Protein AF-A0A4P8WDK4-F1 (afdb_monomer_lite)

Secondary structure (DSSP, 8-state):
------S--------------------------SS---EE-SS-TT-EE-SSSSPPHHHHHHHHTT--TGGGBPTT---TTT-PPP-EEETTEEEEEE-SSSSPPHHHHH---

InterPro domains:
  IPR027444 DNA-binding protein H-NS-like, C-terminal domain [PF00816] (35-73)
  IPR027444 DNA-binding protein H-NS-like, C-terminal domain [PF00816] (84-111)
  IPR027444 DNA-binding protein H-NS-like, C-terminal domain [SM00528] (29-74)
  IPR027444 DNA-binding protein H-NS-like, C-terminal domain [SM00528] (78-113)
  IPR037150 Histone-like protein H-NS, C-terminal domain superfamily [G3DSA:4.10.430.10] (31-75)
  IPR037150 Histone-like protein H-NS, C-terminal domain superfamily [G3DSA:4.10.430.10] (83-112)

pLDDT: mean 71.45, std 16.97, range [30.7, 90.25]

Organism: Klebsiella pneumoniae (NCBI:txid573)

Sequence (113 aa):
MIRANEIVSRRNEKKTAEGRKVMLVPLKSEKRPKGEPVYRDPDNPFNTWTGIGKRPAWLTAKLDAGISLEAMKMQGVANPREHRPAKYRDPRNAENTWSGTGRRPTWLKELKI

Radius of gyration: 25.82 Å; chains: 1; bounding box: 66×42×70 Å

Foldseek 3Di:
DDDDDDPDDDDDDDPDPPDPPPPVPPPPPPPDPPADFFFADPVDRVDTDRLDDDDDPSLVVCVVVVHDRVVRTDPPGDRPVVPQDFPDAQPVDRVDTDSPDDDDDPSVVVPDD

Structure (mmCIF, N/CA/C/O backbone):
data_AF-A0A4P8WDK4-F1
#
_entry.id   AF-A0A4P8WDK4-F1
#
loop_
_atom_site.group_PDB
_atom_site.id
_atom_site.type_symbol
_atom_site.label_atom_id
_atom_site.label_alt_id
_atom_site.label_comp_id
_atom_site.label_asym_id
_atom_site.label_entity_id
_atom_site.label_seq_id
_atom_site.pdbx_PDB_ins_code
_atom_site.Cartn_x
_atom_site.Cartn_y
_atom_site.Cartn_z
_atom_site.occupancy
_atom_site.B_iso_or_equiv
_atom_site.auth_seq_id
_atom_site.auth_comp_id
_atom_site.auth_asym_id
_atom_site.auth_atom_id
_atom_site.pdbx_PDB_model_num
ATOM 1 N N . MET A 1 1 ? 26.857 -27.609 -48.407 1.00 30.70 1 MET A N 1
ATOM 2 C CA . MET A 1 1 ? 26.978 -28.000 -46.987 1.00 30.70 1 MET A CA 1
ATOM 3 C C . MET A 1 1 ? 27.474 -26.790 -46.201 1.00 30.70 1 MET A C 1
ATOM 5 O O . MET A 1 1 ? 28.523 -26.297 -46.572 1.00 30.70 1 MET A O 1
ATOM 9 N N . ILE A 1 2 ? 26.708 -26.365 -45.174 1.00 32.16 2 ILE A N 1
ATOM 10 C CA . ILE A 1 2 ? 27.094 -25.575 -43.967 1.00 32.16 2 ILE A CA 1
ATOM 11 C C . ILE A 1 2 ? 27.633 -24.136 -44.223 1.00 32.16 2 ILE A C 1
ATOM 13 O O . ILE A 1 2 ? 28.577 -23.975 -44.970 1.00 32.16 2 ILE A O 1
ATOM 17 N N . ARG A 1 3 ? 27.178 -23.027 -43.611 1.00 33.56 3 ARG A N 1
ATOM 18 C CA . ARG A 1 3 ? 26.103 -22.700 -42.648 1.00 33.56 3 ARG A CA 1
ATOM 19 C C . ARG A 1 3 ? 26.017 -21.168 -42.529 1.00 33.56 3 ARG A C 1
ATOM 21 O O . ARG A 1 3 ? 27.037 -20.493 -42.492 1.00 33.56 3 ARG A O 1
ATOM 28 N N . ALA A 1 4 ? 24.794 -20.653 -42.436 1.00 46.94 4 ALA A N 1
ATOM 29 C CA . ALA A 1 4 ? 24.480 -19.278 -42.072 1.00 46.94 4 ALA A CA 1
ATOM 30 C C . ALA A 1 4 ? 25.007 -18.931 -40.670 1.00 46.94 4 ALA A C 1
ATOM 32 O O . ALA A 1 4 ? 24.621 -19.612 -39.721 1.00 46.94 4 ALA A O 1
ATOM 33 N N . ASN A 1 5 ? 25.837 -17.887 -40.541 1.00 41.06 5 ASN A N 1
ATOM 34 C CA . ASN A 1 5 ? 25.901 -17.037 -39.345 1.00 41.06 5 ASN A CA 1
ATOM 35 C C . ASN A 1 5 ? 26.759 -15.774 -39.592 1.00 41.0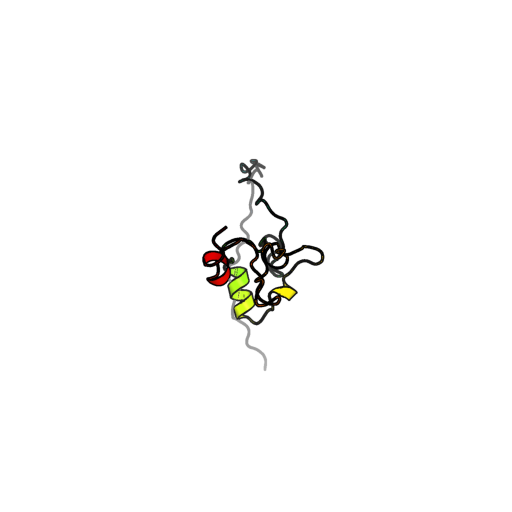6 5 ASN A C 1
ATOM 37 O O . ASN A 1 5 ? 27.907 -15.708 -39.167 1.00 41.06 5 ASN A O 1
ATOM 41 N N . GLU A 1 6 ? 26.218 -14.764 -40.276 1.00 47.84 6 GLU A N 1
ATOM 42 C CA . GLU A 1 6 ? 26.875 -13.448 -40.408 1.00 47.84 6 GLU A CA 1
ATOM 43 C C . GLU A 1 6 ? 25.913 -12.322 -40.005 1.00 47.84 6 GLU A C 1
ATOM 45 O O . GLU A 1 6 ? 25.632 -11.386 -40.748 1.00 47.84 6 GLU A O 1
ATOM 50 N N . ILE A 1 7 ? 25.335 -12.450 -38.808 1.00 48.38 7 ILE A N 1
ATOM 51 C CA . ILE A 1 7 ? 24.447 -11.451 -38.213 1.00 48.38 7 ILE A CA 1
ATOM 52 C C . ILE A 1 7 ? 24.996 -11.106 -36.821 1.00 48.38 7 ILE A C 1
ATOM 54 O O . ILE A 1 7 ? 25.050 -11.949 -35.933 1.00 48.38 7 ILE A O 1
ATOM 58 N N . VAL A 1 8 ? 25.389 -9.835 -36.664 1.00 46.47 8 VAL A N 1
ATOM 59 C CA . VAL A 1 8 ? 25.782 -9.136 -35.421 1.00 46.47 8 VAL A CA 1
ATOM 60 C C . VAL A 1 8 ? 27.191 -9.443 -34.887 1.00 46.47 8 VAL A C 1
ATOM 62 O O . VAL A 1 8 ? 27.400 -10.214 -33.959 1.00 46.47 8 VAL A O 1
ATOM 65 N N . SER A 1 9 ? 28.184 -8.721 -35.411 1.00 41.00 9 SER A N 1
ATOM 66 C CA . SER A 1 9 ? 29.465 -8.472 -34.723 1.00 41.00 9 SER A CA 1
ATOM 67 C C . SER A 1 9 ? 30.054 -7.109 -35.109 1.00 41.00 9 SER A C 1
ATOM 69 O O . SER A 1 9 ? 31.175 -6.997 -35.595 1.00 41.00 9 SER A O 1
ATOM 71 N N . ARG A 1 10 ? 29.287 -6.029 -34.904 1.00 51.69 10 ARG A N 1
ATOM 72 C CA . ARG A 1 10 ? 29.818 -4.654 -34.909 1.00 51.69 10 ARG A CA 1
ATOM 73 C C . ARG A 1 10 ? 29.190 -3.825 -33.793 1.00 51.69 10 ARG A C 1
ATOM 75 O O . ARG A 1 10 ? 27.974 -3.774 -33.667 1.00 51.69 10 ARG A O 1
ATOM 82 N N . ARG A 1 11 ? 30.070 -3.108 -33.087 1.00 46.25 11 ARG A N 1
ATOM 83 C CA . ARG A 1 11 ? 29.855 -2.174 -31.968 1.00 46.25 11 ARG A CA 1
ATOM 84 C C . ARG A 1 11 ? 29.546 -2.808 -30.614 1.00 46.25 11 ARG A C 1
ATOM 86 O O . ARG A 1 11 ? 28.433 -2.736 -30.116 1.00 46.25 11 ARG A O 1
ATOM 93 N N . ASN A 1 12 ? 30.604 -3.221 -29.929 1.00 36.19 12 ASN A N 1
ATOM 94 C CA . ASN A 1 12 ? 30.808 -2.613 -28.619 1.00 36.19 12 ASN A CA 1
ATOM 95 C C . ASN A 1 12 ? 32.296 -2.322 -28.436 1.00 36.19 12 ASN A C 1
ATOM 97 O O . ASN A 1 12 ? 33.083 -3.142 -27.969 1.00 36.19 12 ASN A O 1
ATOM 101 N N . GLU A 1 13 ? 32.678 -1.157 -28.953 1.00 43.22 13 GLU A N 1
ATOM 102 C CA . GLU A 1 13 ? 34.016 -0.607 -28.843 1.00 43.22 13 GLU A CA 1
ATOM 103 C C . GLU A 1 13 ? 34.311 -0.311 -27.372 1.00 43.22 13 GLU A C 1
ATOM 105 O O . GLU A 1 13 ? 33.532 0.328 -26.659 1.00 43.22 13 GLU A O 1
ATOM 110 N N . LYS A 1 14 ? 35.435 -0.851 -26.916 1.00 43.00 14 LYS A N 1
ATOM 111 C CA . LYS A 1 14 ? 35.942 -0.739 -25.558 1.00 43.00 14 LYS A CA 1
ATOM 112 C C . LYS A 1 14 ? 36.275 0.731 -25.293 1.00 43.00 14 LYS A C 1
ATOM 114 O O . LYS A 1 14 ? 37.318 1.210 -25.720 1.00 43.00 14 LYS A O 1
ATOM 119 N N . LYS A 1 15 ? 35.403 1.459 -24.587 1.00 40.78 15 LYS A N 1
ATOM 120 C CA . LYS A 1 15 ? 35.767 2.763 -24.018 1.00 40.78 15 LYS A CA 1
ATOM 121 C C . LYS A 1 15 ? 36.672 2.537 -22.813 1.00 40.78 15 LYS A C 1
ATOM 123 O O . LYS A 1 15 ? 36.202 2.301 -21.703 1.00 40.78 15 LYS A O 1
ATOM 128 N N . THR A 1 16 ? 37.971 2.609 -23.070 1.00 34.47 16 THR A N 1
ATOM 129 C CA . THR A 1 16 ? 39.033 2.832 -22.090 1.00 34.47 16 THR A CA 1
ATOM 130 C C . THR A 1 16 ? 38.650 4.022 -21.206 1.00 34.47 16 THR A C 1
ATOM 132 O O . THR A 1 16 ? 38.587 5.158 -21.670 1.00 34.47 16 THR A O 1
ATOM 135 N N . ALA A 1 17 ? 38.316 3.762 -19.941 1.00 47.59 17 ALA A N 1
ATOM 136 C CA . ALA A 1 17 ? 38.045 4.790 -18.941 1.00 47.59 17 ALA A CA 1
ATOM 137 C C . ALA A 1 17 ? 39.334 5.095 -18.173 1.00 47.59 17 ALA A C 1
ATOM 139 O O . ALA A 1 17 ? 39.473 4.767 -16.997 1.00 47.59 17 ALA A O 1
ATOM 140 N N . GLU A 1 18 ? 40.288 5.713 -18.859 1.00 46.94 18 GLU A N 1
ATOM 141 C CA . GLU A 1 18 ? 41.414 6.364 -18.204 1.00 46.94 18 GLU A CA 1
ATOM 142 C C . GLU A 1 18 ? 40.882 7.596 -17.447 1.00 46.94 18 GLU A C 1
ATOM 144 O O . GLU A 1 18 ? 40.190 8.445 -18.009 1.00 46.94 18 GLU A O 1
ATOM 149 N N . GLY A 1 19 ? 41.145 7.674 -16.140 1.00 50.59 19 GLY A N 1
ATOM 150 C CA . GLY A 1 19 ? 41.107 8.945 -15.409 1.00 50.59 19 GLY A CA 1
ATOM 151 C C . GLY A 1 19 ? 39.785 9.426 -14.795 1.00 50.59 19 GLY A C 1
ATOM 152 O O . GLY A 1 19 ? 39.730 10.574 -14.352 1.00 50.59 19 GLY A O 1
ATOM 153 N N . ARG A 1 20 ? 38.729 8.608 -14.652 1.00 56.34 20 ARG A N 1
ATOM 154 C CA . ARG A 1 20 ? 37.628 8.980 -13.734 1.00 56.34 20 ARG A CA 1
ATOM 155 C C . ARG A 1 20 ? 38.068 8.749 -12.295 1.00 56.34 20 ARG A C 1
ATOM 157 O O . ARG A 1 20 ? 37.833 7.688 -11.726 1.00 56.34 20 ARG A O 1
ATOM 164 N N . LYS A 1 21 ? 38.699 9.767 -11.706 1.00 47.00 21 LYS A N 1
ATOM 165 C CA . LYS A 1 21 ? 38.867 9.899 -10.256 1.00 47.00 21 LYS A CA 1
ATOM 166 C C . LYS A 1 21 ? 37.505 9.610 -9.618 1.00 47.00 21 LYS A C 1
ATOM 168 O O . LYS A 1 21 ? 36.585 10.417 -9.746 1.00 47.00 21 LYS A O 1
ATOM 173 N N . VAL A 1 22 ? 37.356 8.437 -9.000 1.00 56.88 22 VAL A N 1
ATOM 174 C CA . VAL A 1 22 ? 36.194 8.078 -8.179 1.00 56.88 22 VAL A CA 1
ATOM 175 C C . VAL A 1 22 ? 36.220 8.988 -6.961 1.00 56.88 22 VAL A C 1
ATOM 177 O O . VAL A 1 22 ? 36.728 8.651 -5.898 1.00 56.88 22 VAL A O 1
ATOM 180 N N . MET A 1 23 ? 35.740 10.213 -7.145 1.00 49.06 23 MET A N 1
ATOM 181 C CA . MET A 1 23 ? 35.411 11.081 -6.037 1.00 49.06 23 MET A CA 1
ATOM 182 C C . MET A 1 23 ? 34.194 10.440 -5.388 1.00 49.06 23 MET A C 1
ATOM 184 O O . MET A 1 23 ? 33.088 10.521 -5.921 1.00 49.06 23 MET A O 1
ATOM 188 N N . LEU A 1 24 ? 34.410 9.762 -4.260 1.00 57.66 24 LEU A N 1
ATOM 189 C CA . LEU A 1 24 ? 33.343 9.389 -3.343 1.00 57.66 24 LEU A CA 1
ATOM 190 C C . LEU A 1 24 ? 32.804 10.687 -2.728 1.00 57.66 24 LEU A C 1
ATOM 192 O O . LEU A 1 24 ? 33.081 11.016 -1.580 1.00 57.66 24 LEU A O 1
ATOM 196 N N . VAL A 1 25 ? 32.100 11.478 -3.538 1.00 60.78 25 VAL A N 1
ATOM 197 C CA . VAL A 1 25 ? 31.330 12.616 -3.056 1.00 60.78 25 VAL A CA 1
ATOM 198 C C . VAL A 1 25 ? 30.204 11.996 -2.239 1.00 60.78 25 VAL A C 1
ATOM 200 O O . VAL A 1 25 ? 29.428 11.218 -2.804 1.00 60.78 25 VAL A O 1
ATOM 203 N N . PRO A 1 26 ? 30.097 12.276 -0.930 1.00 50.09 26 PRO A N 1
ATOM 204 C CA . PRO A 1 26 ? 28.940 11.851 -0.171 1.00 50.09 26 PRO A CA 1
ATOM 205 C C . PRO A 1 26 ? 27.744 12.561 -0.800 1.00 50.09 26 PRO A C 1
ATOM 207 O O . PRO A 1 26 ? 27.553 13.763 -0.610 1.00 50.09 26 PRO A O 1
ATOM 210 N N . LEU A 1 27 ? 26.961 11.844 -1.609 1.00 55.91 27 LEU A N 1
ATOM 211 C CA . LEU A 1 27 ? 25.656 12.336 -2.010 1.00 55.91 27 LEU A CA 1
ATOM 212 C C . LEU A 1 27 ? 24.908 12.550 -0.703 1.00 55.91 27 LEU A C 1
ATOM 214 O O . LEU A 1 27 ? 24.741 11.609 0.074 1.00 55.91 27 LEU A O 1
ATOM 218 N N . LYS A 1 28 ? 24.569 13.813 -0.432 1.00 50.66 28 LYS A N 1
ATOM 219 C CA . LYS A 1 28 ?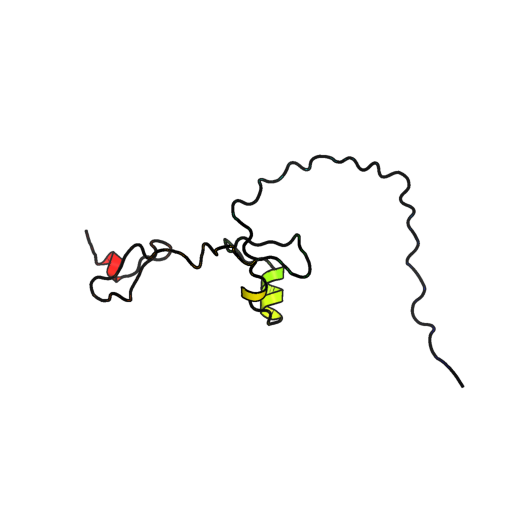 23.781 14.251 0.716 1.00 50.66 28 LYS A CA 1
ATOM 220 C C . LYS A 1 28 ? 22.589 13.304 0.789 1.00 50.66 28 LYS A C 1
ATOM 222 O O . LYS A 1 28 ? 21.724 13.349 -0.079 1.00 50.66 28 LYS A O 1
ATOM 227 N N . SER A 1 29 ? 22.636 12.349 1.713 1.00 56.72 29 SER A N 1
ATOM 228 C CA . SER A 1 29 ? 21.700 11.237 1.708 1.00 56.72 29 SER A CA 1
ATOM 229 C C . SER A 1 29 ? 20.329 11.811 2.012 1.00 56.72 29 SER A C 1
ATOM 231 O O . SER A 1 29 ? 20.057 12.260 3.128 1.00 56.72 29 SER A O 1
ATOM 233 N N . GLU A 1 30 ? 19.482 11.861 0.983 1.00 57.41 30 GLU A N 1
ATOM 234 C CA . GLU A 1 30 ? 18.059 12.111 1.136 1.00 57.41 30 GLU A CA 1
ATOM 235 C C . GLU A 1 30 ? 17.599 11.133 2.222 1.00 57.41 30 GLU A C 1
ATOM 237 O O . GLU A 1 30 ? 17.834 9.927 2.109 1.00 57.41 30 GLU A O 1
ATOM 242 N N . LYS A 1 31 ? 17.126 11.683 3.345 1.00 54.50 31 LYS A N 1
ATOM 243 C CA . LYS A 1 31 ? 16.874 10.986 4.616 1.00 54.50 31 LYS A CA 1
ATOM 244 C C . LYS A 1 31 ? 16.442 9.539 4.380 1.00 54.50 31 LYS A C 1
ATOM 246 O O . LYS A 1 31 ? 15.485 9.319 3.638 1.00 54.50 31 LYS A O 1
ATOM 251 N N . ARG A 1 32 ? 17.117 8.575 5.031 1.00 56.44 32 ARG A N 1
ATOM 252 C CA . ARG A 1 32 ? 16.774 7.144 4.928 1.00 56.44 32 ARG A CA 1
ATOM 253 C C . ARG A 1 32 ? 15.248 7.002 5.014 1.00 56.44 32 ARG A C 1
ATOM 255 O O . ARG A 1 32 ? 14.680 7.534 5.976 1.00 56.44 32 ARG A O 1
ATOM 262 N N . PRO A 1 33 ? 14.584 6.361 4.034 1.00 57.41 33 PRO A N 1
ATOM 263 C CA . PRO A 1 33 ? 13.139 6.213 4.072 1.00 57.41 33 PRO A CA 1
ATOM 264 C C . PRO A 1 33 ? 12.756 5.589 5.414 1.00 57.41 33 PRO A C 1
ATOM 266 O O . PRO A 1 33 ? 13.300 4.562 5.817 1.00 57.41 33 PRO A O 1
ATOM 269 N N . LYS A 1 34 ? 11.889 6.277 6.161 1.00 57.56 34 LYS A N 1
ATOM 270 C CA . LYS A 1 34 ? 11.485 5.844 7.496 1.00 57.56 34 LYS A CA 1
ATOM 271 C C . LYS A 1 34 ? 10.564 4.637 7.345 1.00 57.56 34 LYS A C 1
ATOM 273 O O . LYS A 1 34 ? 9.429 4.784 6.898 1.00 57.56 34 LYS A O 1
ATOM 278 N N . GLY A 1 35 ? 11.060 3.467 7.716 1.00 65.06 35 GLY A N 1
ATOM 279 C CA . GLY A 1 35 ? 10.313 2.216 7.677 1.00 65.06 35 GLY A CA 1
ATOM 280 C C . GLY A 1 35 ? 11.199 1.066 7.235 1.00 65.06 35 GLY A C 1
ATOM 281 O O . GLY A 1 35 ? 12.074 1.236 6.388 1.00 65.06 35 GLY A O 1
ATOM 282 N N . GLU A 1 36 ? 10.971 -0.097 7.826 1.00 77.19 36 GLU A N 1
ATOM 283 C CA . GLU A 1 36 ? 11.628 -1.321 7.396 1.00 77.19 36 GLU A CA 1
ATOM 284 C C . GLU A 1 36 ? 11.144 -1.666 5.978 1.00 77.19 36 GLU A C 1
ATOM 286 O O . GLU A 1 36 ? 9.937 -1.594 5.709 1.00 77.19 36 GLU A O 1
ATOM 291 N N . PRO A 1 37 ? 12.048 -1.934 5.021 1.00 79.88 37 PRO A N 1
ATOM 292 C CA . PRO A 1 37 ? 11.635 -2.386 3.702 1.00 79.88 37 PRO A CA 1
ATOM 293 C C . PRO A 1 37 ? 10.867 -3.704 3.864 1.00 79.88 37 PRO A C 1
ATOM 295 O O . PRO A 1 37 ? 11.361 -4.633 4.487 1.00 79.88 37 PRO A O 1
ATOM 298 N N . VAL A 1 38 ? 9.643 -3.772 3.337 1.00 85.00 38 VAL A N 1
ATOM 299 C CA . VAL A 1 38 ? 8.772 -4.957 3.459 1.00 85.00 38 VAL A CA 1
ATOM 300 C C . VAL A 1 38 ? 8.869 -5.820 2.206 1.00 85.00 38 VAL A C 1
ATOM 302 O O . VAL A 1 38 ? 8.856 -7.043 2.277 1.00 85.00 38 VAL A O 1
ATOM 305 N N . TYR A 1 39 ? 9.007 -5.172 1.053 1.00 88.19 39 TYR A N 1
ATOM 306 C CA . TYR A 1 39 ? 9.080 -5.805 -0.255 1.00 88.19 39 TYR A CA 1
ATOM 307 C C . TYR A 1 39 ? 10.392 -5.449 -0.938 1.00 88.19 39 TYR A C 1
ATOM 309 O O . TYR A 1 39 ? 10.834 -4.295 -0.875 1.00 88.19 39 TYR A O 1
ATOM 317 N N . ARG A 1 40 ? 10.983 -6.425 -1.624 1.00 87.94 40 ARG A N 1
ATOM 318 C CA . ARG A 1 40 ? 12.206 -6.263 -2.409 1.00 87.94 40 ARG A CA 1
ATOM 319 C C . ARG A 1 40 ? 12.019 -6.892 -3.780 1.00 87.94 40 ARG A C 1
ATOM 321 O O . ARG A 1 40 ? 11.483 -7.989 -3.893 1.00 87.94 40 ARG A O 1
ATOM 328 N N . ASP A 1 41 ? 12.456 -6.181 -4.806 1.00 85.44 41 ASP A N 1
ATOM 329 C CA . ASP A 1 41 ? 12.431 -6.694 -6.170 1.00 85.44 41 ASP A CA 1
ATOM 330 C C . ASP A 1 41 ? 13.510 -7.784 -6.348 1.00 85.44 41 ASP A C 1
ATOM 332 O O . ASP A 1 41 ? 14.664 -7.555 -5.963 1.00 85.44 41 ASP A O 1
ATOM 336 N N . PRO A 1 42 ? 13.171 -8.965 -6.899 1.00 83.00 42 PRO A N 1
ATOM 337 C CA . PRO A 1 42 ? 14.134 -10.048 -7.101 1.00 83.00 42 PRO A CA 1
ATOM 338 C C . PRO A 1 42 ? 15.181 -9.728 -8.179 1.00 83.00 42 PRO A C 1
ATOM 340 O O . PRO A 1 42 ? 16.313 -10.195 -8.079 1.00 83.00 42 PRO A O 1
ATOM 343 N N . ASP A 1 43 ? 14.836 -8.916 -9.180 1.00 83.75 43 ASP A N 1
ATOM 344 C CA . ASP A 1 43 ? 15.742 -8.531 -10.269 1.00 83.75 43 ASP A CA 1
ATOM 345 C C . ASP A 1 43 ? 16.655 -7.362 -9.881 1.00 83.75 43 ASP A C 1
ATOM 347 O O . ASP A 1 43 ? 17.804 -7.288 -10.318 1.00 83.75 43 ASP A O 1
ATOM 351 N N . ASN A 1 44 ? 16.160 -6.440 -9.049 1.00 82.31 44 ASN A N 1
ATOM 352 C CA . ASN A 1 44 ? 16.919 -5.293 -8.576 1.00 82.31 44 ASN A CA 1
ATOM 353 C C . ASN A 1 44 ? 16.905 -5.177 -7.039 1.00 82.31 44 ASN A C 1
ATOM 355 O O . ASN A 1 44 ? 15.994 -4.577 -6.460 1.00 82.31 44 ASN A O 1
ATOM 359 N N . PRO A 1 45 ? 17.982 -5.606 -6.356 1.00 81.38 45 PRO A N 1
ATOM 360 C CA . PRO A 1 45 ? 18.060 -5.585 -4.898 1.00 81.38 45 PRO A CA 1
ATOM 361 C C . PRO A 1 45 ? 18.021 -4.185 -4.263 1.00 81.38 45 PRO A C 1
ATOM 363 O O . PRO A 1 45 ? 17.889 -4.103 -3.038 1.00 81.38 45 PRO A O 1
ATOM 366 N N . PHE A 1 46 ? 18.163 -3.108 -5.043 1.00 80.19 46 PHE A N 1
ATOM 367 C CA . PHE A 1 46 ? 18.051 -1.722 -4.573 1.00 80.19 46 PHE A CA 1
ATOM 368 C C . PHE A 1 46 ? 16.605 -1.215 -4.571 1.00 80.19 46 PHE A C 1
ATOM 370 O O . PHE A 1 46 ? 16.279 -0.278 -3.838 1.00 80.19 46 PHE A O 1
ATOM 377 N N . ASN A 1 47 ? 15.721 -1.846 -5.347 1.00 86.19 47 ASN A N 1
ATOM 378 C CA . ASN A 1 47 ? 14.304 -1.528 -5.353 1.00 86.19 47 ASN A CA 1
ATOM 379 C C . ASN A 1 47 ? 13.641 -2.166 -4.135 1.00 86.19 47 ASN A C 1
ATOM 381 O O . ASN A 1 47 ? 13.422 -3.375 -4.064 1.00 86.19 47 ASN A O 1
ATOM 385 N N . THR A 1 48 ? 13.316 -1.322 -3.163 1.00 89.19 48 THR A N 1
ATOM 386 C CA . THR A 1 48 ? 12.612 -1.727 -1.949 1.00 89.19 48 THR A CA 1
ATOM 387 C C . THR A 1 48 ? 11.353 -0.896 -1.764 1.00 89.19 48 THR A C 1
ATOM 389 O O . THR A 1 48 ? 11.256 0.245 -2.223 1.00 89.19 48 THR A O 1
ATOM 392 N N . TRP A 1 49 ? 10.354 -1.477 -1.107 1.00 87.12 49 TRP A N 1
ATOM 393 C CA . TRP A 1 49 ? 9.123 -0.782 -0.759 1.00 87.12 49 TRP A CA 1
ATOM 394 C C . TRP A 1 49 ? 8.677 -1.157 0.649 1.00 87.12 49 TRP A C 1
ATOM 396 O O . TRP A 1 49 ? 8.623 -2.326 1.017 1.00 87.12 49 TRP A O 1
ATOM 406 N N . THR A 1 50 ? 8.329 -0.156 1.450 1.00 84.19 50 THR A N 1
ATOM 407 C CA . THR A 1 50 ? 7.966 -0.318 2.869 1.00 84.19 50 THR A CA 1
ATOM 408 C C . THR A 1 50 ? 6.516 -0.767 3.078 1.00 84.19 50 THR A C 1
ATOM 410 O O . THR A 1 50 ? 6.038 -0.824 4.206 1.00 84.19 50 THR A O 1
ATOM 413 N N . GLY A 1 51 ? 5.756 -1.010 2.004 1.00 83.12 51 GLY A N 1
ATOM 414 C CA . GLY A 1 51 ? 4.320 -1.294 2.089 1.00 83.12 51 GLY A CA 1
ATOM 415 C C . GLY A 1 51 ? 3.451 -0.055 2.347 1.00 83.12 51 GLY A C 1
ATOM 416 O O . GLY A 1 51 ? 2.224 -0.138 2.282 1.00 83.12 51 GLY A O 1
ATOM 417 N N . ILE A 1 52 ? 4.047 1.116 2.601 1.00 80.81 52 ILE A N 1
ATOM 418 C CA . ILE A 1 52 ? 3.352 2.381 2.880 1.00 80.81 52 ILE A CA 1
ATOM 419 C C . ILE A 1 52 ? 3.395 3.294 1.642 1.00 80.81 52 ILE A C 1
ATOM 421 O O . ILE A 1 52 ? 4.374 3.335 0.903 1.00 80.81 52 ILE A O 1
ATOM 425 N N . GLY A 1 53 ? 2.315 4.046 1.402 1.00 81.44 53 GLY A N 1
ATOM 426 C CA . GLY A 1 53 ? 2.225 4.991 0.281 1.00 81.44 53 GLY A CA 1
ATOM 427 C C . GLY A 1 53 ? 1.824 4.347 -1.050 1.00 81.44 53 GLY A C 1
ATOM 428 O O . GLY A 1 53 ? 1.161 3.302 -1.057 1.00 81.44 53 GLY A O 1
ATOM 429 N N . LYS A 1 54 ? 2.168 5.018 -2.160 1.00 85.25 54 LYS A N 1
ATOM 430 C CA . LYS A 1 54 ? 1.891 4.578 -3.537 1.00 85.25 54 LYS A CA 1
ATOM 431 C C . LYS A 1 54 ? 2.783 3.387 -3.887 1.00 85.25 54 LYS A C 1
ATOM 433 O O . LYS A 1 54 ? 3.977 3.407 -3.600 1.00 85.25 54 LYS A O 1
ATOM 438 N N . ARG A 1 55 ? 2.199 2.369 -4.524 1.00 87.06 55 ARG A N 1
ATOM 439 C CA . ARG A 1 55 ? 2.955 1.222 -5.038 1.00 87.06 55 ARG A CA 1
ATOM 440 C C . ARG A 1 55 ? 3.914 1.686 -6.145 1.00 87.06 55 ARG A C 1
ATOM 442 O O . ARG A 1 55 ? 3.479 2.430 -7.028 1.00 87.06 55 ARG A O 1
ATOM 449 N N . PRO A 1 56 ? 5.193 1.285 -6.107 1.00 89.75 56 PRO A N 1
ATOM 450 C CA . PRO A 1 56 ? 6.140 1.623 -7.161 1.00 89.75 56 PRO A CA 1
ATOM 451 C C . PRO A 1 56 ? 5.826 0.866 -8.462 1.00 89.75 56 PRO A C 1
ATOM 453 O O . PRO A 1 56 ? 5.127 -0.153 -8.460 1.00 89.75 56 PRO A O 1
ATOM 456 N N . ALA A 1 57 ? 6.343 1.376 -9.584 1.00 90.25 57 ALA A N 1
ATOM 457 C CA . ALA A 1 57 ? 6.070 0.827 -10.914 1.00 90.25 57 ALA A CA 1
ATOM 458 C C . ALA A 1 57 ? 6.549 -0.626 -11.058 1.00 90.25 57 ALA A C 1
ATOM 460 O O . ALA A 1 57 ? 5.800 -1.451 -11.573 1.00 90.25 57 ALA A O 1
ATOM 461 N N . TRP A 1 58 ? 7.734 -0.955 -10.524 1.00 89.81 58 TRP A N 1
ATOM 462 C CA . TRP A 1 58 ? 8.275 -2.320 -10.545 1.00 89.81 58 TRP A CA 1
ATOM 463 C C . TRP A 1 58 ? 7.323 -3.313 -9.874 1.00 89.81 58 TRP A C 1
ATOM 465 O O . TRP A 1 58 ? 7.014 -4.353 -10.441 1.00 89.81 58 TRP A O 1
ATOM 475 N N . LEU A 1 59 ? 6.761 -2.947 -8.720 1.00 89.31 59 LEU A N 1
ATOM 476 C CA . LEU A 1 59 ? 5.852 -3.821 -7.989 1.00 89.31 59 LEU A CA 1
ATOM 477 C C . LEU A 1 59 ? 4.544 -4.038 -8.754 1.00 89.31 59 LEU A C 1
ATOM 479 O O . LEU A 1 59 ? 4.002 -5.134 -8.755 1.00 89.31 59 LEU A O 1
ATOM 483 N N . THR A 1 60 ? 4.044 -3.000 -9.426 1.00 89.94 60 THR A N 1
ATOM 484 C CA . THR A 1 60 ? 2.836 -3.106 -10.260 1.00 89.94 60 THR A CA 1
ATOM 485 C C . THR A 1 60 ? 3.084 -4.001 -11.472 1.00 89.94 60 THR A C 1
ATOM 487 O O . THR A 1 60 ? 2.272 -4.876 -11.741 1.00 89.94 60 THR A O 1
ATOM 490 N N . ALA A 1 61 ? 4.225 -3.840 -12.145 1.00 89.94 61 ALA A N 1
ATOM 491 C CA . ALA A 1 61 ? 4.617 -4.685 -13.269 1.00 89.94 61 ALA A CA 1
ATOM 492 C C . ALA A 1 61 ? 4.792 -6.159 -12.862 1.00 89.94 61 ALA A C 1
ATOM 494 O O . ALA A 1 61 ? 4.433 -7.053 -13.615 1.00 89.94 61 ALA A O 1
ATOM 495 N N . LYS A 1 62 ? 5.302 -6.433 -11.655 1.00 88.19 62 LYS A N 1
ATOM 496 C CA . LYS A 1 62 ? 5.433 -7.804 -11.136 1.00 88.19 62 LYS A CA 1
ATOM 497 C C . LYS A 1 62 ? 4.083 -8.438 -10.808 1.00 88.19 62 LYS A C 1
ATOM 499 O O . LYS A 1 62 ? 3.877 -9.607 -11.116 1.00 88.19 62 LYS A O 1
ATOM 504 N N . LEU A 1 63 ? 3.163 -7.660 -10.239 1.00 89.25 63 LEU A N 1
ATOM 505 C CA . LEU A 1 63 ? 1.787 -8.106 -10.014 1.00 89.25 63 LEU A CA 1
ATOM 506 C C . LEU A 1 63 ? 1.063 -8.398 -11.336 1.00 89.25 63 LEU A C 1
ATOM 508 O O . LEU A 1 63 ? 0.334 -9.379 -11.415 1.00 89.25 63 LEU A O 1
ATOM 512 N N . ASP A 1 64 ? 1.293 -7.578 -12.363 1.00 89.94 64 ASP A N 1
ATOM 513 C CA . ASP A 1 64 ? 0.777 -7.794 -13.722 1.00 89.94 64 ASP A CA 1
ATOM 514 C C . ASP A 1 64 ? 1.379 -9.050 -14.377 1.00 89.94 64 ASP A C 1
ATOM 516 O O . ASP A 1 64 ? 0.662 -9.856 -14.960 1.00 89.94 64 ASP A O 1
ATOM 520 N N . ALA A 1 65 ? 2.671 -9.304 -14.151 1.00 88.44 65 ALA A N 1
ATOM 521 C CA . ALA A 1 65 ? 3.353 -10.532 -14.561 1.00 88.44 65 ALA A CA 1
ATOM 522 C C . ALA A 1 65 ? 2.898 -11.796 -13.793 1.00 88.44 65 ALA A C 1
ATOM 524 O O . ALA A 1 65 ? 3.461 -12.871 -13.998 1.00 88.44 65 ALA A O 1
ATOM 525 N N . GLY A 1 66 ? 1.915 -11.686 -12.892 1.00 88.44 66 GLY A N 1
ATOM 526 C CA . GLY A 1 66 ? 1.366 -12.805 -12.123 1.00 88.44 66 GLY A CA 1
ATOM 527 C C . GLY A 1 66 ? 2.196 -13.208 -10.901 1.00 88.44 66 GLY A C 1
ATOM 528 O O . GLY A 1 66 ? 1.899 -14.218 -10.264 1.00 88.44 66 GLY A O 1
ATOM 529 N N . ILE A 1 67 ? 3.220 -12.432 -10.539 1.00 85.31 67 ILE A N 1
ATOM 530 C CA . ILE A 1 67 ? 4.013 -12.682 -9.333 1.00 85.31 67 ILE A CA 1
ATOM 531 C C . ILE A 1 67 ? 3.239 -12.147 -8.132 1.00 85.31 67 ILE A C 1
ATOM 533 O O . ILE A 1 67 ? 2.836 -10.982 -8.090 1.00 85.31 67 ILE A O 1
ATOM 537 N N . SER A 1 68 ? 3.040 -12.997 -7.128 1.00 84.44 68 SER A N 1
ATOM 538 C CA . SER A 1 68 ? 2.324 -12.608 -5.920 1.00 84.44 68 SER A CA 1
ATOM 539 C C . SER A 1 68 ? 3.126 -11.599 -5.095 1.00 84.44 68 SER A C 1
ATOM 541 O O . SER A 1 68 ? 4.354 -11.646 -5.009 1.00 84.44 68 SER A O 1
ATOM 543 N N . LEU A 1 69 ? 2.406 -10.684 -4.442 1.00 82.75 69 LEU A N 1
ATOM 544 C CA . LEU A 1 69 ? 3.000 -9.702 -3.534 1.00 82.75 69 LEU A CA 1
ATOM 545 C C . LEU A 1 69 ? 3.805 -10.381 -2.410 1.00 82.75 69 LEU A C 1
ATOM 547 O O . LEU A 1 69 ? 4.863 -9.888 -2.030 1.00 82.75 69 LEU A O 1
ATOM 551 N N . GLU A 1 70 ? 3.325 -11.529 -1.927 1.00 81.50 70 GLU A N 1
ATOM 552 C CA . GLU A 1 70 ? 3.972 -12.320 -0.876 1.00 81.50 70 GLU A CA 1
ATOM 553 C C . GLU A 1 70 ? 5.297 -12.945 -1.333 1.00 81.50 70 GLU A C 1
ATOM 555 O O . GLU A 1 70 ? 6.226 -13.011 -0.538 1.00 81.50 70 GLU A O 1
ATOM 560 N N . ALA A 1 71 ? 5.448 -13.320 -2.609 1.00 83.50 71 ALA A N 1
ATOM 561 C CA . ALA A 1 71 ? 6.716 -13.852 -3.123 1.00 83.50 71 ALA A CA 1
ATOM 562 C C . ALA A 1 71 ? 7.851 -12.809 -3.118 1.00 83.50 71 ALA A C 1
ATOM 564 O O . ALA A 1 71 ? 9.023 -13.163 -3.047 1.00 83.50 71 ALA A O 1
ATOM 565 N N . MET A 1 72 ? 7.506 -11.519 -3.183 1.00 83.75 72 MET A N 1
ATOM 566 C CA . MET A 1 72 ? 8.453 -10.396 -3.105 1.00 83.75 72 MET A CA 1
ATOM 567 C C . MET A 1 72 ? 8.593 -9.832 -1.685 1.00 83.75 72 MET A C 1
ATOM 569 O O . MET A 1 72 ? 9.386 -8.914 -1.451 1.00 83.75 72 MET A O 1
ATOM 573 N N . LYS A 1 73 ? 7.784 -10.321 -0.738 1.00 85.75 73 LYS A N 1
ATOM 574 C CA . LYS A 1 73 ? 7.839 -9.922 0.667 1.00 85.75 73 LYS A CA 1
ATOM 575 C C . LYS A 1 73 ? 9.101 -10.513 1.272 1.00 85.75 73 LYS A C 1
ATOM 577 O O . LYS A 1 73 ? 9.394 -11.693 1.099 1.00 85.75 73 LYS A O 1
ATOM 582 N N . MET A 1 74 ? 9.868 -9.695 1.976 1.00 83.88 74 MET A N 1
ATOM 583 C CA . MET A 1 74 ? 11.010 -10.215 2.712 1.00 83.88 74 MET A CA 1
ATOM 584 C C . MET A 1 74 ? 10.509 -11.019 3.918 1.00 83.88 74 MET A C 1
ATOM 586 O O . MET A 1 74 ? 9.494 -10.697 4.536 1.00 83.88 74 MET A O 1
ATOM 590 N N . GLN A 1 75 ? 11.207 -12.101 4.243 1.00 77.12 75 GLN A N 1
ATOM 591 C CA . GLN A 1 75 ? 10.842 -12.941 5.377 1.00 77.12 75 GLN A CA 1
ATOM 592 C C . GLN A 1 75 ? 11.164 -12.211 6.689 1.00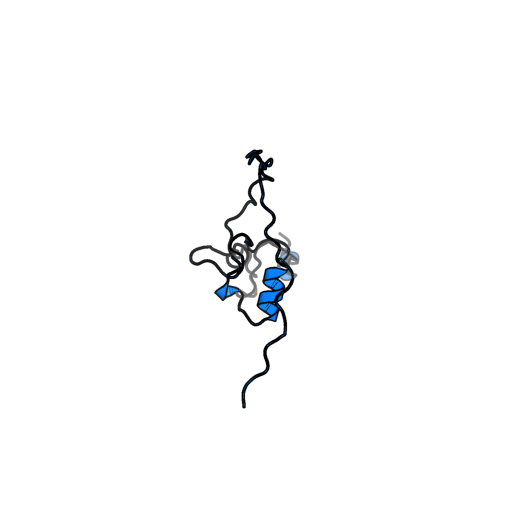 77.12 75 GLN A C 1
ATOM 594 O O . GLN A 1 75 ? 12.244 -11.645 6.837 1.00 77.12 75 GLN A O 1
ATOM 599 N N . GLY A 1 76 ? 10.240 -12.247 7.651 1.00 78.19 76 GLY A N 1
ATOM 600 C CA . GLY A 1 76 ? 10.453 -11.685 8.992 1.00 78.19 76 GLY A CA 1
ATOM 601 C C . GLY A 1 76 ? 10.165 -10.188 9.134 1.00 78.19 76 GLY A C 1
ATOM 602 O O . GLY A 1 76 ? 10.281 -9.667 10.239 1.00 78.19 76 GLY A O 1
ATOM 603 N N . VAL A 1 77 ? 9.733 -9.508 8.066 1.00 79.94 77 VAL A N 1
ATOM 604 C CA . VAL A 1 77 ? 9.310 -8.100 8.127 1.00 79.94 77 VAL A CA 1
ATOM 605 C C . VAL A 1 77 ? 7.786 -7.990 8.150 1.00 79.94 77 VAL A C 1
ATOM 607 O O . VAL A 1 77 ? 7.080 -8.472 7.262 1.00 79.94 77 VAL A O 1
ATOM 610 N N . ALA A 1 78 ? 7.255 -7.356 9.196 1.00 73.75 78 ALA A N 1
ATOM 611 C CA . ALA A 1 78 ? 5.820 -7.142 9.342 1.00 73.75 78 ALA A CA 1
ATOM 612 C C . ALA A 1 78 ? 5.336 -6.048 8.380 1.00 73.75 78 ALA A C 1
ATOM 614 O O . ALA A 1 78 ? 5.949 -4.986 8.280 1.00 73.75 78 ALA A O 1
ATOM 615 N N . ASN A 1 79 ? 4.197 -6.264 7.713 1.00 77.62 79 ASN A N 1
ATOM 616 C CA . ASN A 1 79 ? 3.554 -5.223 6.915 1.00 77.62 79 ASN A CA 1
ATOM 617 C C . ASN A 1 79 ? 2.709 -4.306 7.827 1.00 77.62 79 ASN A C 1
ATOM 619 O O . ASN A 1 79 ? 1.683 -4.753 8.353 1.00 77.62 79 ASN A O 1
ATOM 623 N N . PRO A 1 80 ? 3.044 -3.007 7.972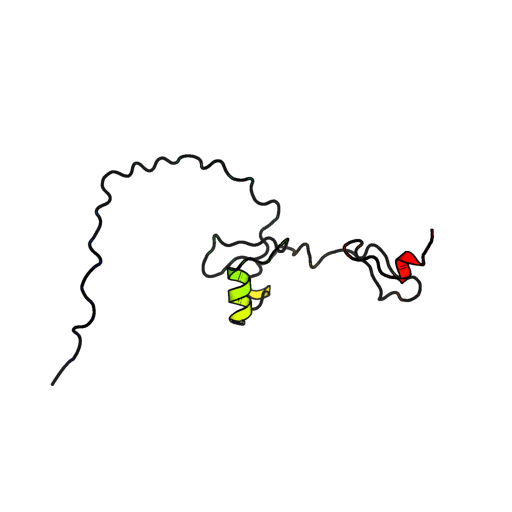 1.00 69.19 80 PRO A N 1
ATOM 624 C CA . PRO A 1 80 ? 2.300 -2.090 8.842 1.00 69.19 80 PRO A CA 1
ATOM 625 C C . PRO A 1 80 ? 0.845 -1.847 8.411 1.00 69.19 80 PRO A C 1
ATOM 627 O O . PRO A 1 80 ? 0.051 -1.299 9.180 1.00 69.19 80 PRO A O 1
ATOM 630 N N . ARG A 1 81 ? 0.484 -2.188 7.164 1.00 69.69 81 ARG A N 1
ATOM 631 C CA . ARG A 1 81 ? -0.905 -2.122 6.686 1.00 69.69 81 ARG A CA 1
ATOM 632 C C . ARG A 1 81 ? -1.740 -3.325 7.106 1.00 69.69 81 ARG A C 1
ATOM 634 O O . ARG A 1 81 ? -2.939 -3.156 7.294 1.00 69.69 81 ARG A O 1
ATOM 641 N N . GLU A 1 82 ? -1.124 -4.493 7.227 1.00 68.25 82 GLU A N 1
ATOM 642 C CA . GLU A 1 82 ? -1.812 -5.760 7.482 1.00 68.25 82 GLU A CA 1
ATOM 643 C C . GLU A 1 82 ? -2.134 -5.923 8.974 1.00 68.25 82 GLU A C 1
ATOM 645 O O . GLU A 1 82 ? -3.246 -6.287 9.342 1.00 68.25 82 GLU A O 1
ATOM 650 N N . HIS A 1 83 ? -1.211 -5.521 9.852 1.00 64.88 83 HIS A N 1
ATOM 651 C CA . HIS A 1 83 ? -1.357 -5.663 11.303 1.00 64.88 83 HIS A CA 1
ATOM 652 C C . HIS A 1 83 ? -1.811 -4.368 11.987 1.00 64.88 83 HIS A C 1
ATOM 654 O O . HIS A 1 83 ? -1.129 -3.836 12.864 1.00 64.88 83 HIS A O 1
ATOM 660 N N . ARG A 1 84 ? -2.970 -3.829 11.592 1.00 70.12 84 ARG A N 1
ATOM 661 C CA . ARG A 1 84 ? -3.577 -2.703 12.320 1.00 70.12 84 ARG A CA 1
ATOM 662 C C . ARG A 1 84 ? -4.562 -3.218 13.367 1.00 70.12 84 ARG A C 1
ATOM 664 O O . ARG A 1 84 ? -5.579 -3.789 12.977 1.00 70.12 84 ARG A O 1
ATOM 671 N N . PRO A 1 85 ? -4.322 -2.996 14.673 1.00 73.50 85 PRO A N 1
ATOM 672 C CA . PRO A 1 85 ? -5.268 -3.425 15.694 1.00 73.50 85 PRO A CA 1
ATOM 673 C C . PRO A 1 85 ? -6.610 -2.700 15.521 1.00 73.50 85 PRO A C 1
ATOM 675 O O . PRO A 1 85 ? -6.659 -1.495 15.251 1.00 73.50 85 PRO A O 1
ATOM 678 N N . ALA A 1 86 ? -7.711 -3.435 15.679 1.00 82.38 86 ALA A N 1
ATOM 679 C CA . ALA A 1 86 ? -9.045 -2.850 15.743 1.00 82.38 86 ALA A CA 1
ATOM 680 C C . ALA A 1 86 ? -9.141 -1.952 16.985 1.00 82.38 86 ALA A C 1
ATOM 682 O O . ALA A 1 86 ? -8.975 -2.426 18.105 1.00 82.38 86 ALA A O 1
ATOM 683 N N . LYS A 1 87 ? -9.405 -0.656 16.790 1.00 83.50 87 LYS A N 1
ATOM 684 C CA . LYS A 1 87 ? -9.522 0.310 17.892 1.00 83.50 87 LYS A CA 1
ATOM 685 C C . LYS A 1 87 ? -10.950 0.400 18.425 1.00 83.50 87 LYS A C 1
ATOM 687 O O . LYS A 1 87 ? -11.151 0.667 19.603 1.00 83.50 87 LYS A O 1
ATOM 692 N N . TYR A 1 88 ? -11.931 0.175 17.558 1.00 85.81 88 TYR A N 1
ATOM 693 C CA . TYR A 1 88 ? -13.346 0.216 17.899 1.00 85.81 88 TYR A CA 1
ATOM 694 C C . TYR A 1 88 ? -14.029 -1.051 17.388 1.00 85.81 88 TYR A C 1
ATOM 696 O O . TYR A 1 88 ? -13.725 -1.514 16.286 1.00 85.81 88 TYR A O 1
ATOM 704 N N . ARG A 1 89 ? -14.960 -1.586 18.179 1.00 84.19 89 ARG A N 1
ATOM 705 C CA . ARG A 1 89 ? -15.879 -2.658 17.783 1.00 84.19 89 ARG A CA 1
ATOM 706 C C . ARG A 1 89 ? -17.306 -2.142 17.871 1.00 84.19 89 ARG A C 1
ATOM 708 O O . ARG A 1 89 ? -17.618 -1.375 18.781 1.00 84.19 89 ARG A O 1
ATOM 715 N N . ASP A 1 90 ? -18.135 -2.533 16.919 1.00 83.69 90 ASP A N 1
ATOM 716 C CA . ASP A 1 90 ? -19.552 -2.199 16.916 1.00 83.69 90 ASP A CA 1
ATOM 717 C C . ASP A 1 90 ? -20.267 -2.991 18.031 1.00 83.69 90 ASP A C 1
ATOM 719 O O . ASP A 1 90 ? -20.180 -4.222 18.061 1.00 83.69 90 ASP A O 1
ATOM 723 N N . PRO A 1 91 ? -20.971 -2.323 18.963 1.00 81.56 91 PRO A N 1
ATOM 724 C CA . PRO A 1 91 ? -21.700 -2.999 20.036 1.00 81.56 91 PRO A CA 1
ATOM 725 C C . PRO A 1 91 ? -22.874 -3.853 19.533 1.00 81.56 91 PRO A C 1
ATOM 727 O O . PRO A 1 91 ? -23.339 -4.722 20.262 1.00 81.56 91 PRO A O 1
ATOM 730 N N . ARG A 1 92 ? -23.364 -3.623 18.307 1.00 80.94 92 ARG A N 1
ATOM 731 C CA . ARG A 1 92 ? -24.453 -4.403 17.696 1.00 80.94 92 ARG A CA 1
ATOM 732 C C . ARG A 1 92 ? -23.944 -5.583 16.867 1.00 80.94 92 ARG A C 1
ATOM 734 O O . ARG A 1 92 ? -24.709 -6.506 16.609 1.00 80.94 92 ARG A O 1
ATOM 741 N N . ASN A 1 93 ? -22.679 -5.561 16.443 1.00 81.62 93 ASN A N 1
ATOM 742 C CA . ASN A 1 93 ? -22.062 -6.633 15.667 1.00 81.62 93 ASN A CA 1
ATOM 743 C C . ASN A 1 93 ? -20.550 -6.707 15.935 1.00 81.62 93 ASN A C 1
ATOM 745 O O . ASN A 1 93 ? -19.781 -5.890 15.436 1.00 81.62 93 ASN A O 1
ATOM 749 N N . ALA A 1 94 ? -20.104 -7.730 16.665 1.00 77.44 94 ALA A N 1
ATOM 750 C CA . ALA A 1 94 ? -18.704 -7.860 17.067 1.00 77.44 94 ALA A CA 1
ATOM 751 C C . ALA A 1 94 ? -17.714 -8.046 15.893 1.00 77.44 94 ALA A C 1
ATOM 753 O O . ALA A 1 94 ? -16.526 -7.762 16.064 1.00 77.44 94 ALA A O 1
ATOM 754 N N . GLU A 1 95 ? -18.192 -8.475 14.718 1.00 78.12 95 GLU A N 1
ATOM 755 C CA . GLU A 1 95 ? -17.398 -8.618 13.485 1.00 78.12 95 GLU A CA 1
ATOM 756 C C . GLU A 1 95 ? -17.062 -7.249 12.868 1.00 78.12 95 GLU A C 1
ATOM 758 O O . GLU A 1 95 ? -16.013 -7.057 12.244 1.00 78.12 95 GLU A O 1
ATOM 763 N N . ASN A 1 96 ? -17.933 -6.255 13.075 1.00 81.44 96 ASN A N 1
ATOM 764 C CA . ASN A 1 96 ? -17.727 -4.901 12.581 1.00 81.44 96 ASN A CA 1
ATOM 765 C C . ASN A 1 96 ? -16.687 -4.191 13.447 1.00 81.44 96 ASN A C 1
ATOM 767 O O . ASN A 1 96 ? -16.961 -3.653 14.521 1.00 81.44 96 ASN A O 1
ATOM 771 N N . THR A 1 97 ? -15.463 -4.156 12.939 1.00 86.44 97 THR A N 1
ATOM 772 C CA . THR A 1 97 ? -14.324 -3.519 13.595 1.00 86.44 97 THR A CA 1
ATOM 773 C C . THR A 1 97 ? -13.866 -2.297 12.801 1.00 86.44 97 THR A C 1
ATOM 775 O O . THR A 1 97 ? -13.948 -2.247 11.574 1.00 86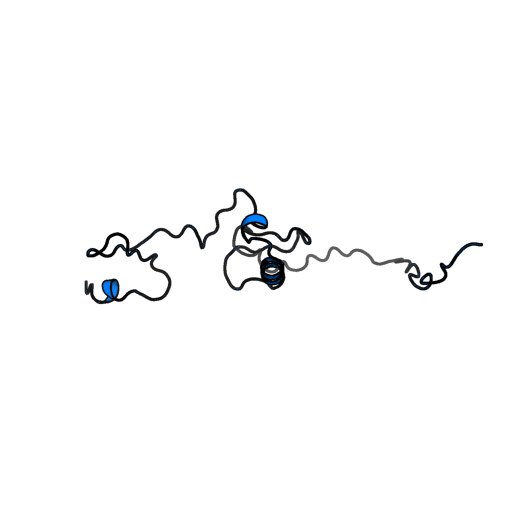.44 97 THR A O 1
ATOM 778 N N . TRP A 1 98 ? -13.372 -1.271 13.494 1.00 82.12 98 TRP A N 1
ATOM 779 C CA . TRP A 1 98 ? -12.750 -0.110 12.863 1.00 82.12 98 TRP A CA 1
ATOM 780 C C . TRP A 1 98 ? -11.379 0.168 13.473 1.00 82.12 98 TRP A C 1
ATOM 782 O O . TRP A 1 98 ? -11.229 0.363 14.680 1.00 82.12 98 TRP A O 1
ATOM 792 N N . SER A 1 99 ? -10.357 0.224 12.622 1.00 80.88 99 SER A N 1
ATOM 793 C CA . SER A 1 99 ? -8.954 0.439 13.007 1.00 80.88 99 SER A CA 1
ATOM 794 C C . SER A 1 99 ? -8.612 1.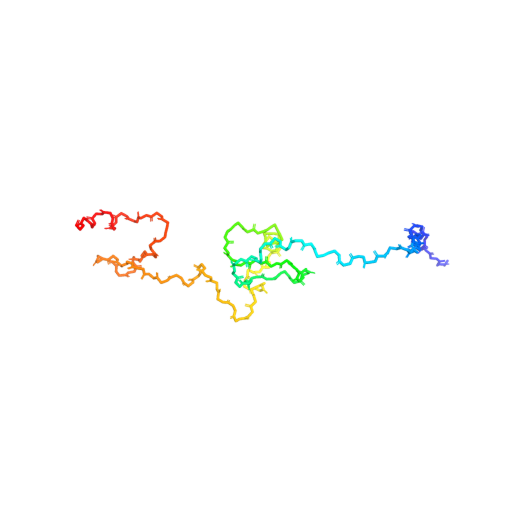901 13.332 1.00 80.88 99 SER A C 1
ATOM 796 O O . SER A 1 99 ? -7.448 2.244 13.518 1.00 80.88 99 SER A O 1
ATOM 798 N N . GLY A 1 100 ? -9.603 2.802 13.366 1.00 80.19 100 GLY A N 1
ATOM 799 C CA . GLY A 1 100 ? -9.387 4.230 13.626 1.00 80.19 100 GLY A CA 1
ATOM 800 C C . GLY A 1 100 ? -8.773 5.009 12.458 1.00 80.19 100 GLY A C 1
ATOM 801 O O . GLY A 1 100 ? -8.524 6.204 12.593 1.00 80.19 100 GLY A O 1
ATOM 802 N N . THR A 1 101 ? -8.519 4.357 11.318 1.00 72.31 101 THR A N 1
ATOM 803 C CA . THR A 1 101 ? -7.959 4.995 10.119 1.00 72.31 101 THR A CA 1
ATOM 804 C C . THR A 1 101 ? -8.939 4.906 8.950 1.00 72.31 101 THR A C 1
ATOM 806 O O . THR A 1 101 ? -9.562 3.870 8.737 1.00 72.31 101 THR A O 1
ATOM 809 N N . GLY A 1 102 ? -9.047 5.974 8.155 1.00 75.44 102 GLY A N 1
ATOM 810 C CA . GLY A 1 102 ? -9.940 6.035 6.994 1.00 75.44 102 GLY A CA 1
ATOM 811 C C . GLY A 1 102 ? -11.333 6.571 7.329 1.00 75.44 102 GLY A C 1
ATOM 812 O O . GLY A 1 102 ? -11.518 7.304 8.300 1.00 75.44 102 GLY A O 1
ATOM 813 N N . ARG A 1 103 ? -12.327 6.248 6.494 1.00 83.06 103 ARG A N 1
ATOM 814 C CA . ARG A 1 103 ? -13.695 6.758 6.657 1.00 83.06 103 ARG A CA 1
ATOM 815 C C . ARG A 1 103 ? -14.328 6.166 7.920 1.00 83.06 103 ARG A C 1
ATOM 817 O O . ARG A 1 103 ? -14.402 4.948 8.051 1.00 83.06 103 ARG A O 1
ATOM 824 N N . ARG A 1 104 ? -14.806 7.025 8.828 1.00 86.06 104 ARG A N 1
ATOM 825 C CA . ARG A 1 104 ? -15.544 6.603 10.031 1.00 86.06 104 ARG A CA 1
ATOM 826 C C . ARG A 1 104 ? -16.854 5.903 9.618 1.00 86.06 104 ARG A C 1
ATOM 828 O O . ARG A 1 104 ? -17.625 6.529 8.877 1.00 86.06 104 ARG A O 1
ATOM 835 N N . PRO A 1 105 ? -17.115 4.663 10.072 1.00 86.75 105 PRO A N 1
ATOM 836 C CA . PRO A 1 105 ? -18.341 3.935 9.750 1.00 86.75 105 PRO A CA 1
ATOM 837 C C . PRO A 1 105 ? -19.573 4.571 10.412 1.00 86.75 105 PRO A C 1
ATOM 839 O O . PRO A 1 105 ? -19.444 5.333 11.373 1.00 86.75 105 PRO A O 1
ATOM 842 N N . THR A 1 106 ? -20.764 4.293 9.875 1.00 87.69 106 THR A N 1
ATOM 843 C CA . THR A 1 106 ? -22.039 4.898 10.311 1.00 87.69 106 THR A CA 1
ATOM 844 C C . THR A 1 106 ? -22.364 4.576 11.764 1.00 87.69 106 THR A C 1
ATOM 846 O O . THR A 1 106 ? -22.589 5.505 12.534 1.00 87.69 106 THR A O 1
ATOM 849 N N . TRP A 1 107 ? -22.233 3.307 12.164 1.00 84.50 107 TRP A N 1
ATOM 850 C CA . TRP A 1 107 ? -22.463 2.856 13.541 1.00 84.50 107 TRP A CA 1
ATOM 851 C C . TRP A 1 107 ? -21.629 3.643 14.560 1.00 84.50 107 TRP A C 1
ATOM 853 O O . TRP A 1 107 ? -22.116 4.016 15.624 1.00 84.50 107 TRP A O 1
ATOM 863 N N . LEU A 1 108 ? -20.385 3.989 14.208 1.00 80.81 108 LEU A N 1
ATOM 864 C CA . LEU A 1 108 ? -19.528 4.771 15.089 1.00 80.81 108 LEU A CA 1
ATOM 865 C C . LEU A 1 108 ? -19.918 6.251 15.108 1.00 80.81 108 LEU A C 1
ATOM 867 O O . LEU A 1 108 ? -19.614 6.921 16.081 1.00 80.81 108 LEU A O 1
ATOM 871 N N . LYS A 1 109 ? -20.531 6.804 14.054 1.00 81.19 109 LYS A N 1
ATOM 872 C CA . LYS A 1 109 ? -21.044 8.191 14.047 1.00 81.19 109 LYS A CA 1
ATOM 873 C C . LYS A 1 109 ? -22.338 8.332 14.847 1.00 81.19 109 LYS A C 1
ATOM 875 O O . LYS A 1 109 ? -22.539 9.365 15.472 1.00 81.19 109 LYS A O 1
ATOM 880 N N . GLU A 1 110 ? -23.193 7.316 14.796 1.00 77.62 110 GLU A N 1
ATOM 881 C CA . GLU A 1 110 ? -24.445 7.257 15.558 1.00 77.62 110 GLU A CA 1
ATOM 882 C C . GLU A 1 110 ? -24.211 7.033 17.053 1.00 77.62 110 GLU A C 1
ATOM 884 O O . GLU A 1 110 ? -25.034 7.458 17.861 1.00 77.62 110 GLU A O 1
ATOM 889 N N . LEU A 1 111 ? -23.062 6.454 17.427 1.00 73.19 111 LEU A N 1
ATOM 890 C CA . LEU A 1 111 ? -22.508 6.533 18.778 1.00 73.19 111 LEU A CA 1
ATOM 891 C C . LEU A 1 111 ? -22.115 7.992 19.082 1.00 73.19 111 LEU A C 1
ATOM 893 O O . LEU A 1 111 ? -20.943 8.374 19.028 1.00 73.19 111 LEU A O 1
ATOM 897 N N . LYS A 1 112 ? -23.122 8.828 19.356 1.00 62.00 112 LYS A N 1
ATOM 898 C CA . LYS A 1 112 ? -22.959 10.075 20.103 1.00 62.00 112 LYS A CA 1
ATOM 899 C C . LYS A 1 112 ? -22.527 9.683 21.517 1.00 62.00 112 LYS A C 1
ATOM 901 O O . LYS A 1 112 ? -23.310 9.075 22.241 1.00 62.00 112 LYS A O 1
ATOM 906 N N . ILE A 1 113 ? -21.267 9.960 21.842 1.00 59.03 113 ILE A N 1
ATOM 907 C CA . ILE A 1 113 ? -20.792 10.068 23.227 1.00 59.03 113 ILE A CA 1
ATOM 908 C C . ILE A 1 113 ? -21.179 11.459 23.718 1.00 59.03 113 ILE A C 1
ATOM 910 O O . ILE A 1 113 ? -21.048 12.398 22.895 1.00 59.03 113 ILE A O 1
#